Protein AF-A0AAV6LB34-F1 (afdb_monomer_lite)

Foldseek 3Di:
DQDPNDDDDDDDDDDDPPDQKDKDADFDADDDPPDTDDTDPDDVNVQRIWMAGNVVRDIGGSPDPDPVVVVVVVVVVVCCCVVVPVVVVVVVCVVVVVVPDD

InterPro domains:
  IPR045265 AIR12, DOMON domain [PF04526] (4-54)

pLDDT: mean 84.78, std 12.18, range [50.03, 97.25]

Structure (mmCIF, N/CA/C/O backbone):
data_AF-A0AAV6LB34-F1
#
_entry.id   AF-A0AAV6LB34-F1
#
loop_
_atom_site.group_PDB
_atom_site.id
_atom_site.type_symbol
_atom_site.label_atom_id
_atom_site.label_alt_id
_atom_site.label_comp_id
_atom_site.label_asym_id
_atom_site.label_entity_id
_atom_site.label_seq_id
_atom_site.pdbx_PDB_ins_code
_atom_site.Cartn_x
_atom_site.Cartn_y
_atom_site.Cartn_z
_atom_site.occupancy
_atom_site.B_iso_or_equiv
_atom_site.auth_seq_id
_atom_site.auth_comp_id
_atom_site.auth_asym_id
_atom_site.auth_atom_id
_atom_site.pdbx_PDB_model_num
ATOM 1 N N . MET A 1 1 ? 4.586 -9.905 -27.672 1.00 50.03 1 MET A N 1
ATOM 2 C CA . MET A 1 1 ? 3.537 -9.085 -28.311 1.00 50.03 1 MET A CA 1
ATOM 3 C C . MET A 1 1 ? 3.314 -7.872 -27.418 1.00 50.03 1 MET A C 1
ATOM 5 O O . MET A 1 1 ? 2.774 -8.028 -26.333 1.00 50.03 1 MET A O 1
ATOM 9 N N . PHE A 1 2 ? 3.852 -6.712 -27.801 1.00 56.06 2 PHE A N 1
ATOM 10 C CA . PHE A 1 2 ? 3.578 -5.437 -27.135 1.00 56.06 2 PHE A CA 1
ATOM 11 C C . PHE A 1 2 ? 2.398 -4.802 -27.863 1.00 56.06 2 PHE A C 1
ATOM 13 O O . PHE A 1 2 ? 2.531 -4.465 -29.038 1.00 56.06 2 PHE A O 1
ATOM 20 N N . LEU A 1 3 ? 1.257 -4.672 -27.196 1.00 73.38 3 LEU A N 1
ATOM 21 C CA . LEU A 1 3 ? 0.117 -3.924 -27.720 1.00 73.38 3 LEU A CA 1
ATOM 22 C C . LEU A 1 3 ? -0.042 -2.683 -26.843 1.00 73.38 3 LEU A C 1
ATOM 24 O O . LEU A 1 3 ? 0.021 -2.785 -25.620 1.00 73.38 3 LEU A O 1
ATOM 28 N N . ASP A 1 4 ? -0.165 -1.504 -27.446 1.00 81.50 4 ASP A N 1
ATOM 29 C CA . ASP A 1 4 ? -0.433 -0.247 -26.731 1.00 81.50 4 ASP A CA 1
ATOM 30 C C . ASP A 1 4 ? 0.566 0.105 -25.613 1.00 81.50 4 ASP A C 1
ATOM 32 O O . ASP A 1 4 ? 0.183 0.621 -24.562 1.00 81.50 4 ASP A O 1
ATOM 36 N N . LYS A 1 5 ? 1.862 -0.184 -25.815 1.00 81.06 5 LYS A N 1
ATOM 37 C CA . LYS A 1 5 ? 2.929 -0.016 -24.800 1.00 81.06 5 LYS A CA 1
ATOM 38 C C . LYS A 1 5 ? 2.697 -0.836 -23.519 1.00 81.06 5 LYS A C 1
ATOM 40 O O . LYS A 1 5 ? 3.287 -0.540 -22.483 1.00 81.06 5 LYS A O 1
ATOM 45 N N . LYS A 1 6 ? 1.862 -1.875 -23.582 1.00 79.62 6 LYS A N 1
ATOM 46 C CA . LYS A 1 6 ? 1.612 -2.814 -22.487 1.00 79.62 6 LYS A CA 1
ATOM 47 C C . LYS A 1 6 ? 2.231 -4.164 -22.820 1.00 79.62 6 LYS A C 1
ATOM 49 O O . LYS A 1 6 ? 2.154 -4.649 -23.950 1.00 79.62 6 LYS A O 1
ATOM 54 N N . MET A 1 7 ? 2.838 -4.767 -21.807 1.00 85.25 7 MET A N 1
ATOM 55 C CA . MET A 1 7 ? 3.282 -6.153 -21.830 1.00 85.25 7 MET A CA 1
ATOM 56 C C . MET A 1 7 ? 2.456 -6.921 -20.803 1.00 85.25 7 MET A C 1
ATOM 58 O O . MET A 1 7 ? 2.324 -6.480 -19.664 1.00 85.25 7 MET A O 1
ATOM 62 N N . VAL A 1 8 ? 1.907 -8.062 -21.212 1.00 86.62 8 VAL A N 1
ATOM 63 C CA . VAL A 1 8 ? 1.255 -9.005 -20.302 1.00 86.62 8 VAL A CA 1
ATOM 64 C C . VAL A 1 8 ? 2.163 -10.216 -20.165 1.00 86.62 8 VAL A C 1
ATOM 66 O O . VAL A 1 8 ? 2.562 -10.806 -21.169 1.00 86.62 8 VAL A O 1
ATOM 69 N N . ILE A 1 9 ? 2.495 -10.560 -18.924 1.00 86.69 9 ILE A N 1
ATOM 70 C CA . ILE A 1 9 ? 3.304 -11.727 -18.582 1.00 86.69 9 ILE A CA 1
ATOM 71 C C . ILE A 1 9 ? 2.387 -12.716 -17.872 1.00 86.69 9 ILE A C 1
ATOM 73 O O . ILE A 1 9 ? 1.725 -12.362 -16.898 1.00 86.69 9 ILE A O 1
ATOM 77 N N . PHE A 1 10 ? 2.354 -13.950 -18.366 1.00 89.19 10 PHE A N 1
ATOM 78 C CA . PHE A 1 10 ? 1.636 -15.048 -17.731 1.00 89.19 10 PHE A CA 1
ATOM 79 C C . PHE A 1 10 ? 2.638 -15.939 -17.003 1.00 89.19 10 PHE A C 1
ATOM 81 O O . PHE A 1 10 ? 3.664 -16.312 -17.568 1.00 89.19 10 PHE A O 1
ATOM 88 N N . ALA A 1 11 ? 2.333 -16.277 -15.754 1.00 87.44 11 ALA A N 1
ATOM 89 C CA . ALA A 1 11 ? 3.137 -17.169 -14.931 1.00 87.44 11 ALA A CA 1
ATOM 90 C C . ALA A 1 11 ? 2.219 -18.039 -14.065 1.00 87.44 11 ALA A C 1
ATOM 92 O O . ALA A 1 11 ? 1.128 -17.611 -13.688 1.00 87.44 11 ALA A O 1
ATOM 93 N N . THR A 1 12 ? 2.673 -19.251 -13.747 1.00 89.25 12 THR A N 1
ATOM 94 C CA . THR A 1 12 ? 2.026 -20.144 -12.775 1.00 89.25 12 THR A CA 1
ATOM 95 C C . THR A 1 12 ? 2.913 -20.214 -11.539 1.00 89.25 12 THR A C 1
ATOM 97 O O . THR A 1 12 ? 4.124 -20.376 -11.672 1.00 89.25 12 THR A O 1
ATOM 100 N N . ILE A 1 13 ? 2.325 -20.058 -10.353 1.00 85.12 13 ILE A N 1
ATOM 101 C CA . ILE A 1 13 ? 3.042 -20.077 -9.075 1.00 85.12 13 ILE A CA 1
ATOM 102 C C . ILE A 1 13 ? 2.467 -21.212 -8.234 1.00 85.12 13 ILE A C 1
ATOM 104 O O . ILE A 1 13 ? 1.268 -21.233 -7.960 1.00 85.12 13 ILE A O 1
ATOM 108 N N . GLU A 1 14 ? 3.323 -22.138 -7.814 1.00 89.31 14 GLU A N 1
ATOM 109 C CA . GLU A 1 14 ? 2.952 -23.180 -6.860 1.00 89.31 14 GLU A CA 1
ATOM 110 C C . GLU A 1 14 ? 3.031 -22.632 -5.435 1.00 89.31 14 GLU A C 1
ATOM 112 O O . GLU A 1 14 ? 4.022 -22.013 -5.042 1.00 89.31 14 GLU A O 1
ATOM 117 N N . LEU A 1 15 ? 1.971 -22.847 -4.656 1.00 86.75 15 LEU A N 1
ATOM 118 C CA . LEU A 1 15 ? 1.884 -22.363 -3.284 1.00 86.75 15 LEU A CA 1
ATOM 119 C C . LEU A 1 15 ? 2.196 -23.488 -2.294 1.00 86.75 15 LEU A C 1
ATOM 121 O O . LEU A 1 15 ? 1.663 -24.591 -2.443 1.00 86.75 15 LEU A O 1
ATOM 125 N N . PRO A 1 16 ? 2.994 -23.218 -1.245 1.00 87.88 16 PRO A N 1
ATOM 126 C CA . PRO A 1 16 ? 3.136 -24.145 -0.131 1.00 87.88 16 PRO A CA 1
ATOM 127 C C . PRO A 1 16 ? 1.776 -24.431 0.520 1.00 87.88 16 PRO A C 1
ATOM 129 O O . PRO A 1 16 ? 0.882 -23.577 0.518 1.00 87.88 16 PRO A O 1
ATOM 132 N N . GLN A 1 17 ? 1.619 -25.613 1.125 1.00 86.88 17 GLN A N 1
ATOM 133 C CA . GLN A 1 17 ? 0.377 -25.978 1.814 1.00 86.88 17 GLN A CA 1
ATOM 134 C C . GLN A 1 17 ? -0.069 -24.887 2.798 1.00 86.88 17 GLN A C 1
ATOM 136 O O . GLN A 1 17 ? 0.731 -24.348 3.561 1.00 86.88 17 GLN A O 1
ATOM 141 N N . ASN A 1 18 ? -1.369 -24.579 2.777 1.00 85.00 18 ASN A N 1
ATOM 142 C CA . ASN A 1 18 ? -2.018 -23.551 3.599 1.00 85.00 18 ASN A CA 1
ATOM 143 C C . ASN A 1 18 ? -1.544 -22.103 3.358 1.00 85.00 18 ASN A C 1
ATOM 145 O O . ASN A 1 18 ? -1.923 -21.209 4.114 1.00 85.00 18 ASN A O 1
ATOM 149 N N . THR A 1 19 ? -0.776 -21.831 2.297 1.00 86.00 19 THR A N 1
ATOM 150 C CA . THR A 1 19 ? -0.424 -20.456 1.912 1.00 86.00 19 THR A CA 1
ATOM 151 C C . THR A 1 19 ? -1.425 -19.932 0.894 1.00 86.00 19 THR A C 1
ATOM 153 O O . THR A 1 19 ? -1.469 -20.382 -0.244 1.00 86.00 19 THR A O 1
ATOM 156 N N . THR A 1 20 ? -2.236 -18.960 1.302 1.00 88.94 20 THR A N 1
ATOM 157 C CA . THR A 1 20 ? -3.208 -18.290 0.419 1.00 88.94 20 THR A CA 1
ATOM 158 C C . THR A 1 20 ? -2.885 -16.820 0.198 1.00 88.94 20 THR A C 1
ATOM 160 O O . THR A 1 20 ? -3.429 -16.210 -0.715 1.00 88.94 20 THR A O 1
ATOM 163 N N . SER A 1 21 ? -2.003 -16.244 1.014 1.00 89.69 21 SER A N 1
ATOM 164 C CA . SER A 1 21 ? -1.681 -14.823 1.018 1.00 89.69 21 SER A CA 1
ATOM 165 C C . SER A 1 21 ? -0.177 -14.623 0.869 1.00 89.69 21 SER A C 1
ATOM 167 O O . SER A 1 21 ? 0.610 -15.266 1.563 1.00 89.69 21 SER A O 1
ATOM 169 N N . VAL A 1 22 ? 0.212 -13.731 -0.040 1.00 90.12 22 VAL A N 1
ATOM 170 C CA . VAL A 1 22 ? 1.609 -13.366 -0.295 1.00 90.12 22 VAL A CA 1
ATOM 171 C C . VAL A 1 22 ? 1.782 -11.857 -0.218 1.00 90.12 22 VAL A C 1
ATOM 173 O O . VAL A 1 22 ? 0.893 -11.093 -0.596 1.00 90.12 22 VAL A O 1
ATOM 176 N N . ASN A 1 23 ? 2.945 -11.413 0.248 1.00 90.69 23 ASN A N 1
ATOM 177 C CA . ASN A 1 23 ? 3.331 -10.014 0.121 1.00 90.69 23 ASN A CA 1
ATOM 178 C C . ASN A 1 23 ? 3.930 -9.799 -1.271 1.00 90.69 23 ASN A C 1
ATOM 180 O O . ASN A 1 23 ? 4.848 -10.506 -1.675 1.00 90.69 23 ASN A O 1
ATOM 184 N N . HIS A 1 24 ? 3.399 -8.824 -1.996 1.00 89.69 24 HIS A N 1
ATOM 185 C CA . HIS A 1 24 ? 3.826 -8.434 -3.329 1.00 89.69 24 HIS A CA 1
ATOM 186 C C . HIS A 1 24 ? 4.438 -7.036 -3.257 1.00 89.69 24 HIS A C 1
ATOM 188 O O . HIS A 1 24 ? 3.838 -6.126 -2.690 1.00 89.69 24 HIS A O 1
ATOM 194 N N . VAL A 1 25 ? 5.625 -6.868 -3.831 1.00 91.94 25 VAL A N 1
ATOM 195 C CA . VAL A 1 25 ? 6.299 -5.578 -4.006 1.00 91.94 25 VAL A CA 1
ATOM 196 C C . VAL A 1 25 ? 6.493 -5.309 -5.493 1.00 91.94 25 VAL A C 1
ATOM 198 O O . VAL A 1 25 ? 6.731 -6.245 -6.255 1.00 91.94 25 VAL A O 1
ATOM 201 N N . TRP A 1 26 ? 6.396 -4.053 -5.913 1.00 91.81 26 TRP A N 1
ATOM 202 C CA . TRP A 1 26 ? 6.624 -3.656 -7.303 1.00 91.81 26 TRP A CA 1
ATOM 203 C C . TRP A 1 26 ? 7.483 -2.401 -7.350 1.00 91.81 26 TRP A C 1
ATOM 205 O O . TRP A 1 26 ? 7.338 -1.519 -6.519 1.00 91.81 26 TRP A O 1
ATOM 215 N N . GLN A 1 27 ? 8.378 -2.308 -8.327 1.00 92.38 27 GLN A N 1
ATOM 216 C CA . GLN A 1 27 ? 9.260 -1.158 -8.495 1.00 92.38 27 GLN A CA 1
ATOM 217 C C . GLN A 1 27 ? 9.414 -0.833 -9.973 1.00 92.38 27 GLN A C 1
ATOM 219 O O . GLN A 1 27 ? 9.437 -1.733 -10.812 1.00 92.38 27 GLN A O 1
ATOM 224 N N . ASP A 1 28 ? 9.582 0.447 -10.273 1.00 91.25 28 ASP A N 1
ATOM 225 C CA . ASP A 1 28 ? 10.077 0.932 -11.552 1.00 91.25 28 ASP A CA 1
ATOM 226 C C . ASP A 1 28 ? 11.425 1.643 -11.360 1.00 91.25 28 ASP A C 1
ATOM 228 O O . ASP A 1 28 ? 11.732 2.176 -10.290 1.00 91.25 28 ASP A O 1
ATOM 232 N N . GLY A 1 29 ? 12.262 1.596 -12.393 1.00 91.38 29 GLY A N 1
ATOM 233 C CA . GLY A 1 29 ? 13.595 2.184 -12.390 1.00 91.38 29 GLY A CA 1
ATOM 234 C C . GLY A 1 29 ? 14.072 2.487 -13.811 1.00 91.38 29 GLY A C 1
ATOM 235 O O . GLY A 1 29 ? 13.491 1.984 -14.778 1.00 91.38 29 GLY A O 1
ATOM 236 N N . PRO A 1 30 ? 15.110 3.327 -13.960 1.00 93.69 30 PRO A N 1
ATOM 237 C CA . PRO A 1 30 ? 15.639 3.686 -15.267 1.00 93.69 30 PRO A CA 1
ATOM 238 C C . PRO A 1 30 ? 16.312 2.483 -15.936 1.00 93.69 30 PRO A C 1
ATOM 240 O O . PRO A 1 30 ? 16.933 1.654 -15.273 1.00 93.69 30 PRO A O 1
ATOM 243 N N . VAL A 1 31 ? 16.232 2.421 -17.263 1.00 93.88 31 VAL A N 1
ATOM 244 C CA . VAL A 1 31 ? 16.903 1.406 -18.086 1.00 93.88 31 VAL A CA 1
ATOM 245 C C . VAL A 1 31 ? 17.809 2.122 -19.084 1.00 93.88 31 VAL A C 1
ATOM 247 O O . VAL A 1 31 ? 17.371 3.068 -19.739 1.00 93.88 31 VAL A O 1
ATOM 250 N N . SER A 1 32 ? 19.072 1.697 -19.180 1.00 93.31 32 SER A N 1
ATOM 251 C CA . SER A 1 32 ? 20.062 2.254 -20.111 1.00 93.31 32 SER A CA 1
ATOM 252 C C . SER A 1 32 ? 20.700 1.136 -20.933 1.00 93.31 32 SER A C 1
ATOM 254 O O . SER A 1 32 ? 21.505 0.351 -20.421 1.00 93.31 32 SER A O 1
ATOM 256 N N . GLY A 1 33 ? 20.311 1.041 -22.208 1.00 91.69 33 GLY A N 1
ATOM 257 C CA . GLY A 1 33 ? 20.615 -0.128 -23.036 1.00 91.69 33 GLY A CA 1
ATOM 258 C C . GLY A 1 33 ? 20.052 -1.394 -22.388 1.00 91.69 33 GLY A C 1
ATOM 259 O O . GLY A 1 33 ? 18.875 -1.428 -22.039 1.00 91.69 33 GLY A O 1
ATOM 260 N N . ASP A 1 34 ? 20.918 -2.379 -22.154 1.00 92.62 34 ASP A N 1
ATOM 261 C CA . ASP A 1 34 ? 20.566 -3.645 -21.493 1.00 92.62 34 ASP A CA 1
ATOM 262 C C . ASP A 1 34 ? 20.784 -3.626 -19.966 1.00 92.62 34 ASP A C 1
ATOM 264 O O . ASP A 1 34 ? 20.671 -4.657 -19.302 1.00 92.62 34 ASP A O 1
ATOM 268 N N . ASN A 1 35 ? 21.108 -2.465 -19.381 1.00 94.12 35 ASN A N 1
ATOM 269 C CA . ASN A 1 35 ? 21.383 -2.336 -17.950 1.00 94.12 35 ASN A CA 1
ATOM 270 C C . ASN A 1 35 ? 20.186 -1.751 -17.192 1.00 94.12 35 ASN A C 1
ATOM 272 O O . ASN A 1 35 ? 19.675 -0.678 -17.531 1.00 94.12 35 ASN A O 1
ATOM 276 N N . LEU A 1 36 ? 19.791 -2.429 -16.112 1.00 92.75 36 LEU A N 1
ATOM 277 C CA . LEU A 1 36 ? 18.808 -1.937 -15.148 1.00 92.75 36 LEU A CA 1
ATOM 278 C C . LEU A 1 36 ? 19.493 -1.003 -14.142 1.00 92.75 36 LEU A C 1
ATOM 280 O O . LEU A 1 36 ? 20.473 -1.382 -13.500 1.00 92.75 36 LEU A O 1
ATOM 284 N N . GLY A 1 37 ? 18.984 0.218 -14.002 1.00 93.69 37 GLY A N 1
ATOM 285 C CA . GLY A 1 37 ? 19.451 1.186 -13.015 1.00 93.69 37 GLY A CA 1
ATOM 286 C C . GLY A 1 37 ? 18.739 1.060 -11.666 1.00 93.69 37 GLY A C 1
ATOM 287 O O . GLY A 1 37 ? 17.717 0.387 -11.527 1.00 93.69 37 GLY A O 1
ATOM 288 N N . MET A 1 38 ? 19.280 1.738 -10.652 1.00 93.25 38 MET A N 1
ATOM 289 C CA . MET A 1 38 ? 18.706 1.750 -9.305 1.00 93.25 38 MET A CA 1
ATOM 290 C C . MET A 1 38 ? 17.334 2.445 -9.299 1.00 93.25 38 MET A C 1
ATOM 292 O O . MET A 1 38 ? 17.199 3.565 -9.794 1.00 93.25 38 MET A O 1
ATOM 296 N N . HIS A 1 39 ? 16.326 1.788 -8.720 1.00 91.88 39 HIS A N 1
ATOM 297 C CA . HIS A 1 39 ? 15.009 2.385 -8.487 1.00 91.88 39 HIS A CA 1
ATOM 298 C C . HIS A 1 39 ? 15.065 3.411 -7.343 1.00 91.88 39 HIS A C 1
ATOM 300 O O . HIS A 1 39 ? 15.964 3.374 -6.501 1.00 91.88 39 HIS A O 1
ATOM 306 N N . GLY A 1 40 ? 14.099 4.331 -7.286 1.00 92.69 40 GLY A N 1
ATOM 307 C CA . GLY A 1 40 ? 14.013 5.300 -6.191 1.00 92.69 40 GLY A CA 1
ATOM 308 C C . GLY A 1 40 ? 13.789 4.612 -4.842 1.00 92.69 40 GLY A C 1
ATOM 309 O O . GLY A 1 40 ? 12.978 3.705 -4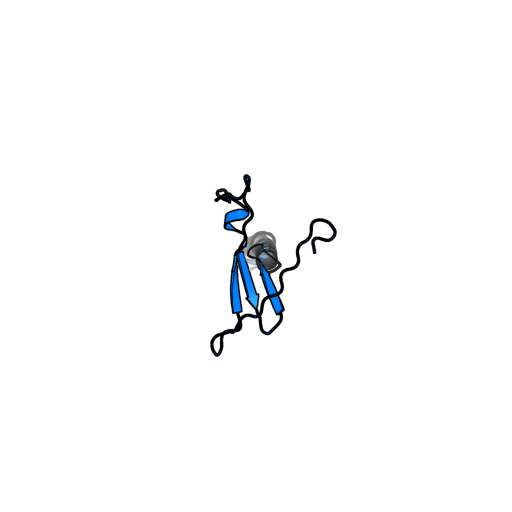.737 1.00 92.69 40 GLY A O 1
ATOM 310 N N . VAL A 1 41 ? 14.470 5.053 -3.785 1.00 92.44 41 VAL A N 1
ATOM 311 C CA . VAL A 1 41 ? 14.383 4.443 -2.438 1.00 92.44 41 VAL A CA 1
ATOM 312 C C . VAL A 1 41 ? 13.638 5.328 -1.436 1.00 92.44 41 VAL A C 1
ATOM 314 O O . VAL A 1 41 ? 13.937 5.347 -0.246 1.00 92.44 41 VAL A O 1
ATOM 317 N N . SER A 1 42 ? 12.673 6.113 -1.914 1.00 92.44 42 SER A N 1
ATOM 318 C CA . SER A 1 42 ? 11.920 7.068 -1.098 1.00 92.44 42 SER A CA 1
ATOM 319 C C . SER A 1 42 ? 10.453 7.168 -1.528 1.00 92.44 42 SER A C 1
ATOM 321 O O . SER A 1 42 ? 10.067 6.728 -2.612 1.00 92.44 42 SER A O 1
ATOM 323 N N . GLY A 1 43 ? 9.617 7.740 -0.656 1.00 89.38 43 GLY A N 1
ATOM 324 C CA . GLY A 1 43 ? 8.214 8.046 -0.955 1.00 89.38 43 GLY A CA 1
ATOM 325 C C . GLY A 1 43 ? 7.411 6.832 -1.431 1.00 89.38 43 GLY A C 1
ATOM 326 O O . GLY A 1 43 ? 7.413 5.784 -0.785 1.00 89.38 43 GLY A O 1
ATOM 327 N N . ASN A 1 44 ? 6.744 6.986 -2.580 1.00 86.31 44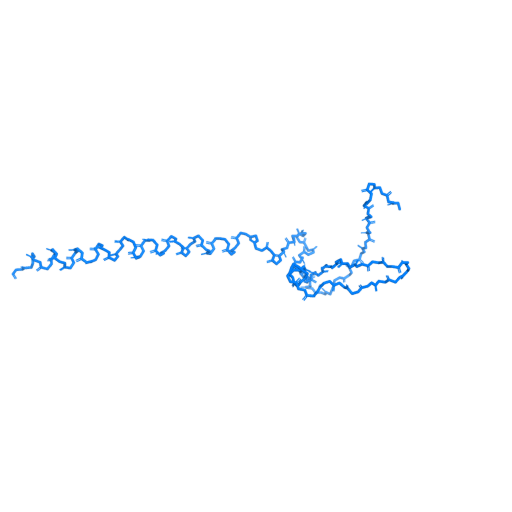 ASN A N 1
ATOM 328 C CA . ASN A 1 44 ? 5.863 5.970 -3.161 1.00 86.31 44 ASN A CA 1
ATOM 329 C C . ASN A 1 44 ? 6.582 4.650 -3.462 1.00 86.31 44 ASN A C 1
ATOM 331 O O . ASN A 1 44 ? 5.953 3.598 -3.388 1.00 86.31 44 ASN A O 1
ATOM 335 N N . HIS A 1 45 ? 7.885 4.676 -3.752 1.00 89.00 45 HIS A N 1
ATOM 336 C CA . HIS A 1 45 ? 8.657 3.461 -3.997 1.00 89.00 45 HIS A CA 1
ATOM 337 C C . HIS A 1 45 ? 8.756 2.597 -2.732 1.00 89.00 45 HIS A C 1
ATOM 339 O O . HIS A 1 45 ? 8.420 1.424 -2.765 1.00 89.00 45 HIS A O 1
ATOM 345 N N . LEU A 1 46 ? 9.051 3.180 -1.564 1.00 88.56 46 LEU A N 1
ATOM 346 C CA . LEU A 1 46 ? 9.026 2.424 -0.297 1.00 88.56 46 LEU A CA 1
ATOM 347 C C . LEU A 1 46 ? 7.624 1.927 0.086 1.00 88.56 46 LEU A C 1
ATOM 349 O O . LEU A 1 46 ? 7.474 1.059 0.942 1.00 88.56 46 LEU A O 1
ATOM 353 N N . GLN A 1 47 ? 6.587 2.495 -0.525 1.00 88.00 47 GLN A N 1
ATOM 354 C CA . GLN A 1 47 ? 5.192 2.135 -0.293 1.00 88.00 47 GLN A CA 1
ATOM 355 C C . GLN A 1 47 ? 4.614 1.237 -1.394 1.00 88.00 47 GLN A C 1
ATOM 357 O O . GLN A 1 47 ? 3.432 0.885 -1.316 1.00 88.00 47 GLN A O 1
ATOM 362 N N . SER A 1 48 ? 5.411 0.860 -2.398 1.00 89.88 48 SER A N 1
ATOM 363 C CA . SER A 1 48 ? 4.997 0.022 -3.528 1.00 89.88 48 SER A CA 1
ATOM 364 C C . SER A 1 48 ? 5.004 -1.455 -3.139 1.00 89.88 48 SER A C 1
ATOM 366 O O . SER A 1 48 ? 5.756 -2.291 -3.633 1.00 89.88 48 SER A O 1
ATOM 368 N N . MET A 1 49 ? 4.147 -1.749 -2.168 1.00 90.62 49 MET A N 1
ATOM 369 C CA . MET A 1 49 ? 3.940 -3.063 -1.592 1.00 90.62 49 MET A CA 1
ATOM 370 C C . MET A 1 49 ? 2.457 -3.291 -1.298 1.00 90.62 49 MET A C 1
ATOM 372 O O . MET A 1 49 ? 1.682 -2.356 -1.060 1.00 90.62 49 MET A O 1
ATOM 376 N N . GLY A 1 50 ? 2.058 -4.553 -1.269 1.00 89.94 50 GLY A N 1
ATOM 377 C CA . GLY A 1 50 ? 0.704 -4.976 -0.964 1.00 89.94 50 GLY A CA 1
ATOM 378 C C . GLY A 1 50 ? 0.644 -6.437 -0.552 1.00 89.94 50 GLY A C 1
ATOM 379 O O . GLY A 1 50 ? 1.617 -7.176 -0.667 1.00 89.94 50 GLY A O 1
ATOM 380 N N . ASN A 1 51 ? -0.513 -6.850 -0.061 1.00 89.56 51 ASN A N 1
ATOM 381 C CA . ASN A 1 51 ? -0.817 -8.238 0.232 1.00 89.56 51 ASN A CA 1
ATOM 382 C C . ASN A 1 51 ? -1.807 -8.762 -0.813 1.00 89.56 51 ASN A C 1
ATOM 384 O O . ASN A 1 51 ? -2.817 -8.114 -1.087 1.00 89.56 51 ASN A O 1
ATOM 388 N N . LEU A 1 52 ? -1.515 -9.909 -1.411 1.00 89.69 52 LEU A N 1
ATOM 389 C CA . LEU A 1 52 ? -2.341 -10.546 -2.425 1.00 89.69 52 LEU A CA 1
ATOM 390 C C . LEU A 1 52 ? -2.853 -11.876 -1.885 1.00 89.69 52 LEU A C 1
ATOM 392 O O . LEU A 1 52 ? -2.064 -12.764 -1.568 1.00 89.69 52 LEU A O 1
ATOM 396 N N . ASN A 1 53 ? -4.172 -12.017 -1.806 1.00 89.44 53 ASN A N 1
ATOM 397 C CA . ASN A 1 53 ? -4.816 -13.292 -1.547 1.00 89.44 53 ASN A CA 1
ATOM 398 C C . ASN A 1 53 ? -5.038 -14.018 -2.879 1.00 89.44 53 ASN A C 1
ATOM 400 O O . ASN A 1 53 ? -5.857 -13.609 -3.699 1.00 89.44 53 ASN A O 1
ATOM 404 N N . LEU A 1 54 ? -4.296 -15.100 -3.086 1.00 88.31 54 LEU A N 1
ATOM 405 C CA . LEU A 1 54 ? -4.286 -15.905 -4.305 1.00 88.31 54 LEU A CA 1
ATOM 406 C C . LEU A 1 54 ? -5.453 -16.899 -4.375 1.00 88.31 54 LEU A C 1
ATOM 408 O O . LEU A 1 54 ? -5.716 -17.451 -5.436 1.00 88.31 54 LEU A O 1
ATOM 412 N N . SER A 1 55 ? -6.171 -17.106 -3.267 1.00 87.44 55 SER A N 1
ATOM 413 C CA . SER A 1 55 ? -7.383 -17.929 -3.227 1.00 87.44 55 SER A CA 1
ATOM 414 C C . SER A 1 55 ? -8.634 -17.116 -3.574 1.00 87.44 55 SER A C 1
ATOM 416 O O . SER A 1 55 ? -9.454 -17.566 -4.369 1.00 87.44 55 SER A O 1
ATOM 418 N N . SER A 1 56 ? -8.773 -15.904 -3.021 1.00 85.88 56 SER A N 1
ATOM 419 C CA . SER A 1 56 ? -9.911 -15.012 -3.290 1.00 85.88 56 SER A CA 1
ATOM 420 C C . SER A 1 56 ? -9.677 -14.025 -4.438 1.00 85.88 56 SER A C 1
ATOM 422 O O . SER A 1 56 ? -10.607 -13.329 -4.842 1.00 85.88 56 SER A O 1
ATOM 424 N N . GLY A 1 57 ? -8.441 -13.915 -4.937 1.00 81.88 57 GLY A N 1
ATOM 425 C CA . GLY A 1 57 ? -8.043 -12.938 -5.954 1.00 81.88 57 GLY A CA 1
ATOM 426 C C . GLY A 1 57 ? -8.015 -11.486 -5.457 1.00 81.88 57 GLY A C 1
ATOM 427 O O . GLY A 1 57 ? -7.902 -10.562 -6.262 1.00 81.88 57 GLY A O 1
ATOM 428 N N . GLN A 1 58 ? -8.143 -11.250 -4.147 1.00 83.88 58 GLN A N 1
ATOM 429 C CA . GLN A 1 58 ? -8.165 -9.900 -3.583 1.00 83.88 58 GLN A CA 1
ATOM 430 C C . GLN A 1 58 ? -6.754 -9.349 -3.369 1.00 83.88 58 GLN A C 1
ATOM 432 O O . GLN A 1 58 ? -5.920 -9.988 -2.730 1.00 83.88 58 GLN A O 1
ATOM 437 N N . ALA A 1 59 ? -6.513 -8.124 -3.838 1.00 80.38 59 ALA A N 1
ATOM 438 C CA . ALA A 1 59 ? -5.279 -7.383 -3.600 1.00 80.38 59 ALA A CA 1
ATOM 439 C C . ALA A 1 59 ? -5.516 -6.219 -2.625 1.00 80.38 59 ALA A C 1
ATOM 441 O O . ALA A 1 59 ? -6.420 -5.403 -2.814 1.00 80.38 59 ALA A O 1
ATOM 442 N N . PHE A 1 60 ? -4.673 -6.116 -1.601 1.00 75.44 60 PHE A N 1
ATOM 443 C CA . PHE A 1 60 ? -4.668 -5.044 -0.611 1.00 75.44 60 PHE A CA 1
ATOM 444 C C . PHE A 1 60 ? -3.379 -4.231 -0.758 1.00 75.44 60 PHE A C 1
ATOM 446 O O . PHE A 1 60 ? -2.294 -4.717 -0.454 1.00 75.44 60 PHE A O 1
ATOM 453 N N . GLY A 1 61 ? -3.472 -2.987 -1.228 1.00 67.75 61 GLY A N 1
ATOM 454 C CA . GLY A 1 61 ? -2.314 -2.094 -1.311 1.00 67.75 61 GLY A CA 1
ATOM 455 C C . GLY A 1 61 ? -1.958 -1.456 0.037 1.00 67.75 61 GLY A C 1
ATOM 456 O O . GLY A 1 61 ? -2.839 -1.184 0.855 1.00 67.75 61 GLY A O 1
ATOM 457 N N . SER A 1 62 ? -0.675 -1.130 0.241 1.00 61.47 62 SER A N 1
ATOM 458 C CA . SER A 1 62 ? -0.206 -0.300 1.371 1.00 61.47 62 SER A CA 1
ATOM 459 C C . SER A 1 62 ? -0.876 1.088 1.395 1.00 61.47 62 SER A C 1
ATOM 461 O O . SER A 1 62 ? -1.095 1.691 2.453 1.00 61.47 62 SER A O 1
ATOM 463 N N . HIS A 1 63 ? -1.326 1.556 0.226 1.00 54.72 63 HIS A N 1
ATOM 464 C CA . HIS A 1 63 ? -2.169 2.736 0.073 1.00 54.72 63 HIS A CA 1
ATOM 465 C C . HIS A 1 63 ? -3.623 2.461 0.485 1.00 54.72 63 HIS A C 1
ATOM 467 O O . HIS A 1 63 ? -4.525 2.325 -0.333 1.00 54.72 63 HIS A O 1
ATOM 473 N N . GLY A 1 64 ? -3.835 2.415 1.803 1.00 54.62 64 GLY A N 1
ATOM 474 C CA . GLY A 1 64 ? -4.829 3.253 2.482 1.00 54.62 64 GLY A CA 1
ATOM 475 C C . GLY A 1 64 ? -6.288 3.177 2.030 1.00 54.62 64 GLY A C 1
ATOM 476 O O . GLY A 1 64 ? -7.022 4.134 2.258 1.00 54.62 64 GLY A O 1
ATOM 477 N N . GLY A 1 65 ? -6.735 2.074 1.439 1.00 56.50 65 GLY A N 1
ATOM 478 C CA . GLY A 1 65 ? -8.142 1.851 1.131 1.00 56.50 65 GLY A CA 1
ATOM 479 C C . GLY A 1 65 ? -8.953 1.609 2.403 1.00 56.50 65 GLY A C 1
ATOM 480 O O . GLY A 1 65 ? -8.816 0.583 3.067 1.00 56.50 65 GLY A O 1
ATOM 481 N N . ASN A 1 66 ? -9.838 2.551 2.722 1.00 58.84 66 ASN A N 1
ATOM 482 C CA . ASN A 1 66 ? -11.006 2.407 3.597 1.00 58.84 66 ASN A CA 1
ATOM 483 C C . ASN A 1 66 ? -10.721 2.306 5.100 1.00 58.84 66 ASN A C 1
ATOM 485 O O . ASN A 1 66 ? -11.345 3.036 5.858 1.00 58.84 66 ASN A O 1
ATOM 489 N N . SER A 1 67 ? -9.817 1.441 5.566 1.00 63.56 67 SER A N 1
ATOM 490 C CA . SER A 1 67 ? -9.657 1.182 7.009 1.00 63.56 67 SER A CA 1
ATOM 491 C C . SER A 1 67 ? -9.062 2.381 7.755 1.00 63.56 67 SER A C 1
ATOM 493 O O . SER A 1 67 ? -9.657 2.885 8.707 1.00 63.56 67 SER A O 1
ATOM 495 N N . LYS A 1 68 ? -7.948 2.938 7.255 1.00 70.75 68 LYS A N 1
ATOM 496 C CA . LYS A 1 68 ? -7.343 4.151 7.835 1.00 70.75 68 LYS A CA 1
ATOM 497 C C . LYS A 1 68 ? -8.296 5.350 7.764 1.00 70.75 68 LYS A C 1
ATOM 499 O O . LYS A 1 68 ? -8.344 6.142 8.698 1.00 70.75 68 LYS A O 1
ATOM 504 N N . THR A 1 69 ? -9.080 5.467 6.694 1.00 79.19 69 THR A N 1
ATOM 505 C CA . THR A 1 69 ? -10.085 6.531 6.537 1.00 79.19 69 THR A CA 1
ATOM 506 C C . THR A 1 69 ? -11.263 6.345 7.494 1.00 79.19 69 THR A C 1
ATOM 508 O O . THR A 1 69 ? -11.645 7.297 8.164 1.00 79.19 69 THR A O 1
ATOM 511 N N . LYS A 1 70 ? -11.785 5.121 7.644 1.00 81.19 70 LYS A N 1
ATOM 512 C CA . LYS A 1 70 ? -12.841 4.781 8.613 1.00 81.19 70 LYS A CA 1
ATOM 513 C C . LYS A 1 70 ? -12.399 5.067 10.045 1.00 81.19 70 LYS A C 1
ATOM 515 O O . LYS A 1 70 ? -13.161 5.667 10.792 1.00 81.19 70 LYS A O 1
ATOM 520 N N . LEU A 1 71 ? -11.165 4.710 10.405 1.00 86.00 71 LEU A N 1
ATOM 521 C CA . LEU A 1 71 ? -10.600 5.020 11.720 1.00 86.00 71 LEU A CA 1
ATOM 522 C C . LEU A 1 71 ? -10.475 6.531 11.951 1.00 86.00 71 LEU A C 1
ATOM 524 O O . LEU A 1 71 ? -10.851 7.010 13.017 1.00 86.00 71 LEU A O 1
ATOM 528 N N . LYS A 1 72 ? -10.015 7.297 10.952 1.00 88.06 72 LYS A N 1
ATOM 529 C CA . LYS A 1 72 ? -9.955 8.768 11.034 1.00 88.06 72 LYS A CA 1
ATOM 530 C C . LYS A 1 72 ? -11.343 9.395 11.205 1.00 88.06 72 LYS A C 1
ATOM 532 O O . LYS A 1 72 ? -11.503 10.281 12.039 1.00 88.06 72 LYS A O 1
ATOM 537 N N . ILE A 1 73 ? -12.342 8.918 10.459 1.00 90.88 73 ILE A N 1
ATOM 538 C CA . ILE A 1 73 ? -13.733 9.384 10.571 1.00 90.88 73 ILE A CA 1
ATOM 539 C C . ILE A 1 73 ? -14.300 9.046 11.954 1.00 90.88 73 ILE A C 1
ATOM 541 O O . ILE A 1 73 ? -14.827 9.929 12.625 1.00 90.88 73 ILE A O 1
ATOM 545 N N . ALA A 1 74 ? -14.150 7.798 12.409 1.00 93.56 74 ALA A N 1
ATOM 546 C CA . ALA A 1 74 ? -14.627 7.363 13.721 1.00 93.56 74 ALA A CA 1
ATOM 547 C C . ALA A 1 74 ? -13.987 8.175 14.855 1.00 93.56 74 ALA A C 1
ATOM 549 O O . ALA A 1 74 ? -14.684 8.623 15.762 1.00 93.56 74 ALA A O 1
ATOM 550 N N . HIS A 1 75 ? -12.679 8.428 14.772 1.00 94.50 75 HIS A N 1
ATOM 551 C CA . HIS A 1 75 ? -11.974 9.279 15.725 1.00 94.50 75 HIS A CA 1
ATOM 552 C C . HIS A 1 75 ? -12.533 10.709 15.748 1.00 94.50 75 HIS A C 1
ATOM 554 O O . HIS A 1 75 ? -12.793 11.242 16.824 1.00 94.50 75 HIS A O 1
ATOM 560 N N . GLY A 1 76 ? -12.768 11.313 14.577 1.00 95.81 76 GLY A N 1
ATOM 561 C CA . GLY A 1 76 ? -13.348 12.654 14.474 1.00 95.81 76 GLY A CA 1
ATOM 562 C C . GLY A 1 76 ? -14.751 12.745 15.081 1.00 95.81 76 GLY A C 1
ATOM 563 O O . GLY A 1 76 ? -15.018 13.659 15.858 1.00 95.81 76 GLY A O 1
ATOM 564 N N . VAL A 1 77 ? -15.619 11.767 14.793 1.00 97.00 77 VAL A N 1
ATOM 565 C CA . VAL A 1 77 ? -16.976 11.693 15.370 1.00 97.00 77 VAL A CA 1
ATOM 566 C C . VAL A 1 77 ? -16.915 11.555 16.890 1.00 97.00 77 VAL A C 1
ATOM 568 O O . VAL A 1 77 ? -17.583 12.304 17.599 1.00 97.00 77 VAL A O 1
ATOM 571 N N . LEU A 1 78 ? -16.086 10.641 17.402 1.00 96.38 78 LEU A N 1
ATOM 572 C CA . LEU A 1 78 ? -15.924 10.448 18.845 1.00 96.38 78 LEU A CA 1
ATOM 573 C C . LEU A 1 78 ? -15.413 11.714 19.539 1.00 96.38 78 LEU A C 1
ATOM 575 O O . LEU A 1 78 ? -15.887 12.047 20.626 1.00 96.38 78 LEU A O 1
ATOM 579 N N . ASN A 1 79 ? -14.479 12.434 18.917 1.00 96.81 79 ASN A N 1
ATOM 580 C CA . ASN A 1 79 ? -13.943 13.677 19.462 1.00 96.81 79 ASN A CA 1
ATOM 581 C C . ASN A 1 79 ? -15.008 14.786 19.489 1.00 96.81 79 ASN A C 1
ATOM 583 O O . ASN A 1 79 ? -15.220 15.397 20.535 1.00 96.81 79 ASN A O 1
ATOM 587 N N . ALA A 1 80 ? -15.749 14.971 18.391 1.00 97.25 80 ALA A N 1
ATOM 588 C CA . ALA A 1 80 ? -16.829 15.953 18.308 1.00 97.25 80 ALA A CA 1
ATOM 589 C C . ALA A 1 80 ? -17.935 15.691 19.344 1.00 97.25 80 ALA A C 1
ATOM 591 O O . ALA A 1 80 ? -18.372 16.616 20.026 1.00 97.25 80 ALA A O 1
ATOM 592 N N . VAL A 1 81 ? -18.352 14.432 19.517 1.00 97.12 81 VAL A N 1
ATOM 593 C CA . VAL A 1 81 ? -19.365 14.074 20.522 1.00 97.12 81 VAL A CA 1
ATOM 594 C C . VAL A 1 81 ? -18.830 14.279 2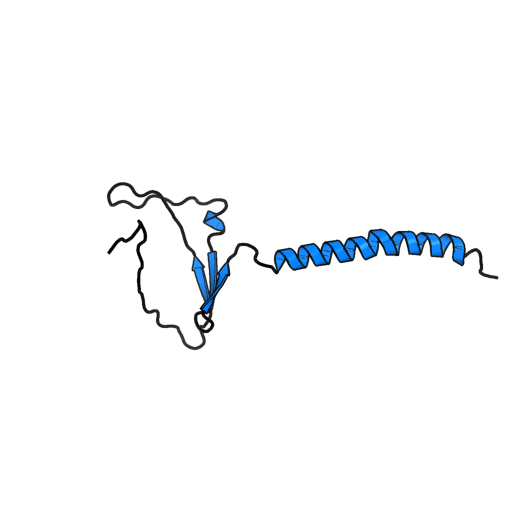1.943 1.00 97.12 81 VAL A C 1
ATOM 596 O O . VAL A 1 81 ? -19.524 14.855 22.779 1.00 97.12 81 VAL A O 1
ATOM 599 N N . SER A 1 82 ? -17.594 13.857 22.223 1.00 95.38 82 SER A N 1
ATOM 600 C CA . SER A 1 82 ? -17.028 13.917 23.579 1.00 95.38 82 SER A CA 1
ATOM 601 C C . SER A 1 82 ? -16.674 15.346 24.000 1.00 95.38 82 SER A C 1
ATOM 603 O O . SER A 1 82 ? -17.193 15.857 24.991 1.00 95.38 82 SER A O 1
ATOM 605 N N . TRP A 1 83 ? -15.804 16.011 23.241 1.00 95.81 83 TRP A N 1
ATOM 606 C CA . TRP A 1 83 ? -15.299 17.342 23.578 1.00 95.81 83 TRP A CA 1
ATOM 607 C C . TRP A 1 83 ? -16.229 18.464 23.122 1.00 95.81 83 TRP A C 1
ATOM 609 O O . TRP A 1 83 ? -16.317 19.484 23.797 1.00 95.81 83 TRP A O 1
ATOM 619 N N . GLY A 1 84 ? -16.934 18.285 22.005 1.00 95.12 84 GLY A N 1
ATOM 620 C CA . GLY A 1 84 ? -17.809 19.321 21.453 1.00 95.12 84 GLY A CA 1
ATOM 621 C C . GLY A 1 84 ? -19.192 19.378 22.098 1.00 95.12 84 GLY A C 1
ATOM 622 O O . GLY A 1 84 ? -19.749 20.465 22.219 1.00 95.12 84 GLY A O 1
ATOM 623 N N . ILE A 1 85 ? -19.748 18.237 22.522 1.00 94.69 85 ILE A N 1
ATOM 624 C CA . ILE A 1 85 ? -21.128 18.167 23.034 1.00 94.69 85 ILE A CA 1
ATOM 625 C C . ILE A 1 85 ? -21.153 17.776 24.512 1.00 94.69 85 ILE A C 1
ATOM 627 O O . ILE A 1 85 ? -21.667 18.531 25.338 1.00 94.69 85 ILE A O 1
ATOM 631 N N . MET A 1 86 ? -20.580 16.624 24.867 1.00 95.31 86 MET A N 1
ATOM 632 C CA . MET A 1 86 ? -20.689 16.086 26.229 1.00 95.31 86 MET A CA 1
ATOM 633 C C . MET A 1 86 ? -19.962 16.941 27.273 1.00 95.31 86 MET A C 1
ATOM 635 O O . MET A 1 86 ? -20.487 17.1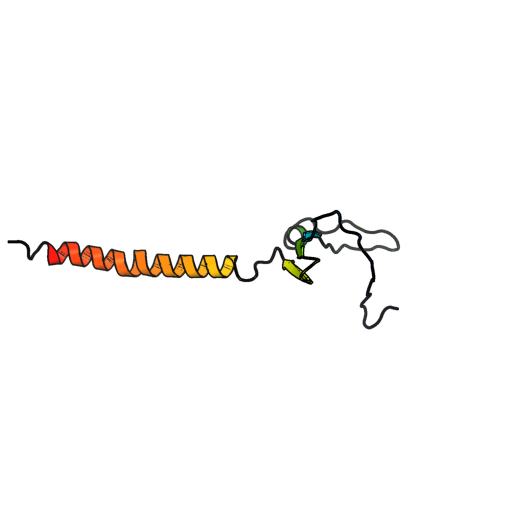33 28.367 1.00 95.31 86 MET A O 1
ATOM 639 N N . MET A 1 87 ? -18.790 17.496 26.951 1.00 95.69 87 MET A N 1
ATOM 640 C CA . MET A 1 87 ? -18.034 18.370 27.861 1.00 95.69 87 MET A CA 1
ATOM 641 C C . MET A 1 87 ? -18.785 19.672 28.208 1.00 95.69 87 MET A C 1
ATOM 643 O O . MET A 1 87 ? -19.022 19.913 29.395 1.00 95.69 87 MET A O 1
ATOM 647 N N . PRO A 1 88 ? -19.224 20.495 27.231 1.00 92.62 88 PRO A N 1
ATOM 648 C CA . PRO A 1 88 ? -20.010 21.694 27.526 1.00 92.62 88 PRO A CA 1
ATOM 649 C C . PRO A 1 88 ? -21.327 21.375 28.236 1.00 92.62 88 PRO A C 1
ATOM 651 O O . PRO A 1 88 ? -21.710 22.081 29.167 1.00 92.62 88 PRO A O 1
ATOM 654 N N . TRP A 1 89 ? -21.997 20.286 27.848 1.00 94.06 89 TRP A N 1
ATOM 655 C CA . TRP A 1 89 ? -23.219 19.840 28.514 1.00 94.06 89 TRP A CA 1
ATOM 656 C C . TRP A 1 89 ? -22.974 19.478 29.981 1.00 94.06 89 TRP A C 1
ATOM 658 O O . TRP A 1 89 ? -23.704 19.934 30.859 1.00 94.06 89 TRP A O 1
ATOM 668 N N . GLY A 1 90 ? -21.919 18.710 30.264 1.00 92.56 90 GLY A N 1
ATOM 669 C CA . GLY A 1 90 ? -21.516 18.353 31.624 1.00 92.56 90 GLY A CA 1
ATOM 670 C C . GLY A 1 90 ? -21.189 19.579 32.477 1.00 92.56 90 GLY A C 1
ATOM 671 O O . GLY A 1 90 ? -21.613 19.654 33.630 1.00 92.56 90 GLY A O 1
ATOM 672 N N . PHE A 1 91 ? -20.515 20.578 31.900 1.00 91.25 91 PHE A N 1
ATOM 673 C CA . PHE A 1 91 ? -20.257 21.854 32.571 1.00 91.25 91 PHE A CA 1
ATOM 674 C C . PHE A 1 91 ? -21.556 22.586 32.942 1.00 91.25 91 PHE A C 1
ATOM 676 O O . PHE A 1 91 ? -21.726 23.007 34.087 1.00 91.25 91 PHE A O 1
ATOM 683 N N . MET A 1 92 ? -22.500 22.698 32.004 1.00 91.44 92 MET A N 1
ATOM 684 C CA . MET A 1 92 ? -23.791 23.347 32.262 1.00 91.44 92 MET A CA 1
ATOM 685 C C . MET A 1 92 ? -24.618 22.572 33.295 1.00 91.44 92 MET A C 1
ATOM 687 O O . MET A 1 92 ? -25.169 23.169 34.220 1.00 91.44 92 MET A O 1
ATOM 691 N N . ALA A 1 93 ? -24.653 21.243 33.202 1.00 88.00 93 ALA A N 1
ATOM 692 C CA . ALA A 1 93 ? -25.302 20.384 34.184 1.00 88.00 93 ALA A CA 1
ATOM 693 C C . ALA A 1 93 ? -24.719 20.601 35.590 1.00 88.00 93 ALA A C 1
ATOM 695 O O . ALA A 1 93 ? -25.465 20.866 36.528 1.00 88.00 93 ALA A O 1
ATOM 696 N N . ALA A 1 94 ? -23.392 20.599 35.741 1.00 89.00 94 ALA A N 1
ATOM 697 C CA . ALA A 1 94 ? -22.744 20.865 37.025 1.00 89.00 94 ALA A CA 1
ATOM 698 C C . ALA A 1 94 ? -23.031 22.280 37.559 1.00 89.00 94 ALA A C 1
ATOM 700 O O . ALA A 1 94 ? -23.122 22.467 38.772 1.00 89.00 94 ALA A O 1
ATOM 701 N N . ARG A 1 95 ? -23.191 23.272 36.674 1.00 84.31 95 ARG A N 1
ATOM 702 C CA . ARG A 1 95 ? -23.470 24.667 37.044 1.00 84.31 95 ARG A CA 1
ATOM 703 C C . ARG A 1 95 ? -24.906 24.898 37.509 1.00 84.31 95 ARG A C 1
ATOM 705 O O . ARG A 1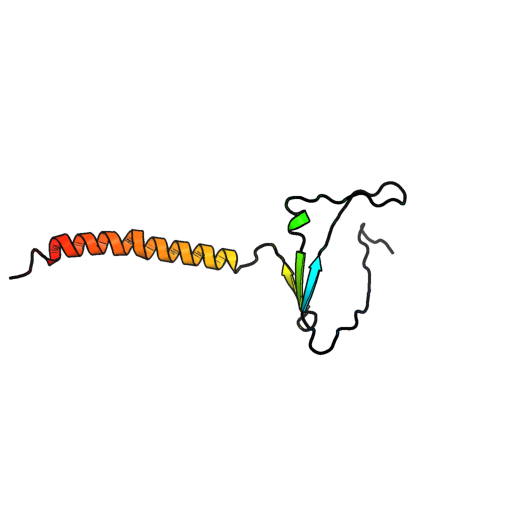 95 ? -25.111 25.717 38.410 1.00 84.31 95 ARG A O 1
ATOM 712 N N . TYR A 1 96 ? -25.869 24.244 36.865 1.00 84.38 96 TYR A N 1
ATOM 713 C CA . TYR A 1 96 ? -27.295 24.541 37.023 1.00 84.38 96 TYR A CA 1
ATOM 714 C C . TYR A 1 96 ? -28.072 23.450 37.764 1.00 84.38 96 TYR A C 1
ATOM 716 O O . TYR A 1 96 ? -29.024 23.777 38.463 1.00 84.38 96 TYR A O 1
ATOM 724 N N . LEU A 1 97 ? -27.655 22.183 37.695 1.00 73.94 97 LEU A N 1
ATOM 725 C CA . LEU A 1 97 ? -28.297 21.103 38.454 1.00 73.94 97 LEU A CA 1
ATOM 726 C C . LEU A 1 97 ? -27.806 21.042 39.910 1.00 73.94 97 LEU A C 1
ATOM 728 O O . LEU A 1 97 ? -28.586 20.681 40.780 1.00 73.94 97 LEU A O 1
ATOM 732 N N . ASN A 1 98 ? -26.579 21.493 40.218 1.00 57.97 98 ASN A N 1
ATOM 733 C CA . ASN A 1 98 ? -26.163 21.712 41.617 1.00 57.97 98 ASN A CA 1
ATOM 734 C C . ASN A 1 98 ? -26.854 22.917 42.272 1.00 57.97 98 ASN A C 1
ATOM 736 O O . ASN A 1 98 ? -26.863 23.020 43.491 1.00 57.97 98 ASN A O 1
ATOM 740 N N . ALA A 1 99 ? -27.431 23.832 41.488 1.00 57.03 99 ALA A N 1
ATOM 741 C CA . ALA A 1 99 ? -28.194 24.964 42.018 1.00 57.03 99 ALA A CA 1
ATOM 742 C C . ALA A 1 99 ? -29.650 24.590 42.380 1.00 57.03 99 ALA A C 1
ATOM 744 O O . ALA A 1 99 ? -30.417 25.462 42.775 1.00 57.03 99 ALA A O 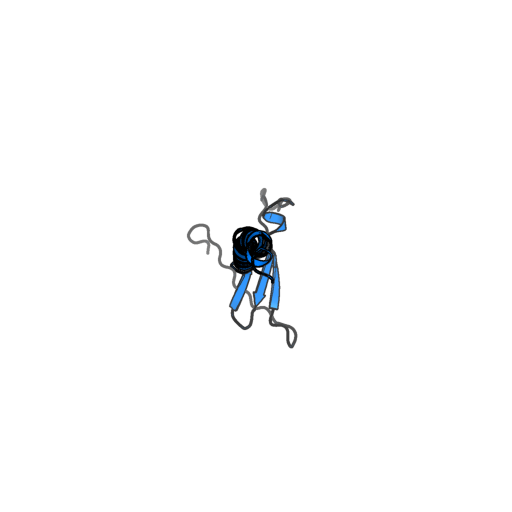1
ATOM 745 N N . LEU A 1 100 ? -30.023 23.311 42.222 1.00 56.19 100 LEU A N 1
ATOM 746 C CA . LEU A 1 100 ? -31.360 22.753 42.466 1.00 56.19 100 LEU A CA 1
ATOM 747 C C . LEU A 1 100 ? -31.335 21.525 43.407 1.00 56.19 100 LEU A C 1
ATOM 749 O O . LEU A 1 100 ? -32.293 20.756 43.435 1.00 56.19 100 LEU A O 1
ATOM 753 N N . GLY A 1 101 ? -30.251 21.318 44.163 1.00 52.84 101 GLY A N 1
ATOM 754 C CA . GLY A 1 101 ? -30.275 20.443 45.345 1.00 52.84 101 GLY A CA 1
ATOM 755 C C . GLY A 1 101 ? -30.913 21.168 46.543 1.00 52.84 101 GLY A C 1
ATOM 756 O O . GLY A 1 101 ? -30.864 22.399 46.549 1.00 52.84 101 GLY A O 1
ATOM 757 N N . PRO A 1 102 ? -31.535 20.452 47.505 1.00 55.03 102 PRO A N 1
ATOM 758 C CA . PRO A 1 102 ? -32.199 21.062 48.663 1.00 55.03 102 PRO A CA 1
ATOM 759 C C . PRO A 1 102 ? -31.272 21.947 49.504 1.00 55.03 102 PRO A C 1
ATOM 761 O O . PRO A 1 102 ? -30.060 21.636 49.579 1.00 55.03 102 PRO A O 1
#

Organism: NCBI:txid479676

Sequence (102 aa):
MFLDKKMVIFATIELPQNTTSVNHVWQDGPVSGDNLGMHGVSGNHLQSMGNLNLSSGQAFGSHGGNSKTKLKIAHGVLNAVSWGIMMPWGFMAARYLNALGP

Secondary structure (DSSP, 8-state):
--BTTB-------PPPTT--EEEEE-----EETTEEPPPP-STTTTT-EEEEETTT--EEESS--SHHHHHHHHHHHHHIIIIIIIHHHHHHHHHHTGGG--

Radius of gyration: 26.72 Å; chains: 1; bounding box: 54×51×77 Å